Protein AF-A0A961H541-F1 (afdb_monomer_lite)

Secondary structure (DSSP, 8-state):
-HHHHHHHHHHHHHHHHGGGGTHHHHHHHHHHTT-HHHHHHHHHHHHHHHHHTHHHHHHHHHHHHHTT--TT-HHHHHHHH-

Sequence (82 aa):
MSTLFAILHVATAVFIVGPMAILPMTAMRSLRAGQGGQVRTLAKSTTVFTLLSLIPFLIGFGLMGMYKIPFDRTWIWLSIVL

Foldseek 3Di:
DLVVLVVVLVVQLCVLVVVLVPLVVVLVVCVVVVNVVSNVVSVVSNVVSVVSNVVSVVSVVVSCVVVVPDPPDPVNVVSVVD

Structure (mmCIF, N/CA/C/O backbone):
data_AF-A0A961H541-F1
#
_entry.id   AF-A0A961H541-F1
#
loop_
_atom_site.group_PDB
_atom_site.id
_atom_site.type_symbol
_atom_site.label_atom_id
_atom_site.label_alt_id
_atom_site.label_comp_id
_atom_site.label_asym_id
_atom_site.label_entity_id
_atom_site.label_seq_id
_atom_site.pdbx_PDB_ins_code
_atom_site.Cartn_x
_atom_site.Cartn_y
_atom_site.Cartn_z
_atom_site.occupancy
_atom_site.B_iso_or_equiv
_atom_site.auth_seq_id
_atom_site.auth_comp_id
_atom_site.auth_asym_id
_atom_site.auth_atom_id
_atom_site.pdbx_PDB_model_num
ATOM 1 N N . MET A 1 1 ? 19.033 13.499 -10.826 1.00 63.12 1 MET A N 1
ATOM 2 C CA . MET A 1 1 ? 17.606 13.265 -11.152 1.00 63.12 1 MET A CA 1
ATOM 3 C C . MET A 1 1 ? 17.150 11.859 -10.792 1.00 63.12 1 MET A C 1
ATOM 5 O O . MET A 1 1 ? 16.113 11.740 -10.160 1.00 63.12 1 MET A O 1
ATOM 9 N N . SER A 1 2 ? 17.914 10.809 -11.114 1.00 74.50 2 SER A N 1
ATOM 10 C CA . SER A 1 2 ? 17.528 9.423 -10.801 1.00 74.50 2 SER A CA 1
ATOM 11 C C . SER A 1 2 ? 17.323 9.135 -9.311 1.00 74.50 2 SER A C 1
ATOM 13 O O . SER A 1 2 ? 16.327 8.540 -8.915 1.00 74.50 2 SER A O 1
ATOM 15 N N . THR A 1 3 ? 18.231 9.626 -8.473 1.00 85.19 3 THR A N 1
ATOM 16 C CA . THR A 1 3 ? 18.170 9.462 -7.015 1.00 85.19 3 THR A CA 1
ATOM 17 C C . THR A 1 3 ? 16.973 10.164 -6.384 1.00 85.19 3 THR A C 1
ATOM 19 O O . THR A 1 3 ? 16.346 9.605 -5.493 1.00 85.19 3 THR A O 1
ATOM 22 N N . LEU A 1 4 ? 16.610 11.356 -6.865 1.00 91.75 4 LEU A N 1
ATOM 23 C CA . LEU A 1 4 ? 15.472 12.110 -6.338 1.00 91.75 4 LEU A CA 1
ATOM 24 C C . LEU A 1 4 ? 14.156 11.348 -6.530 1.00 91.75 4 LEU A C 1
ATOM 26 O O . LEU A 1 4 ? 13.411 11.171 -5.573 1.00 91.75 4 LEU A O 1
ATOM 30 N N . PHE A 1 5 ? 13.885 10.868 -7.746 1.00 91.25 5 PHE A N 1
ATOM 31 C CA . PHE A 1 5 ? 12.656 10.122 -8.019 1.00 91.25 5 PHE A CA 1
ATOM 32 C C . PHE A 1 5 ? 12.605 8.790 -7.272 1.00 91.25 5 PHE A C 1
ATOM 34 O O . PHE A 1 5 ? 11.540 8.413 -6.789 1.00 91.25 5 PHE A O 1
ATOM 41 N N . ALA A 1 6 ? 13.749 8.117 -7.109 1.00 89.31 6 ALA A N 1
ATOM 42 C CA . ALA A 1 6 ? 13.835 6.920 -6.281 1.00 89.31 6 ALA A CA 1
ATOM 43 C C . ALA A 1 6 ? 13.496 7.220 -4.809 1.00 89.31 6 ALA A C 1
ATOM 45 O O . ALA A 1 6 ? 12.683 6.515 -4.217 1.00 89.31 6 ALA A O 1
ATOM 46 N N . ILE A 1 7 ? 14.054 8.293 -4.235 1.00 93.56 7 ILE A N 1
ATOM 47 C CA . ILE A 1 7 ? 13.760 8.713 -2.856 1.00 93.56 7 ILE A CA 1
ATOM 48 C C . ILE A 1 7 ? 12.276 9.050 -2.698 1.00 93.56 7 ILE A C 1
ATOM 50 O O . ILE A 1 7 ? 11.648 8.584 -1.752 1.00 93.56 7 ILE A O 1
ATOM 54 N N . LEU A 1 8 ? 11.708 9.825 -3.626 1.00 94.62 8 LEU A N 1
ATOM 55 C CA . LEU A 1 8 ? 10.292 10.192 -3.586 1.00 94.62 8 LEU A CA 1
ATOM 56 C C . LEU A 1 8 ? 9.393 8.957 -3.675 1.00 94.62 8 LEU A C 1
ATOM 58 O O . LEU A 1 8 ? 8.477 8.822 -2.872 1.00 94.62 8 LEU A O 1
ATOM 62 N N . HIS A 1 9 ? 9.689 8.024 -4.581 1.00 93.00 9 HIS A N 1
ATOM 63 C CA . HIS A 1 9 ? 8.935 6.780 -4.702 1.00 93.00 9 HIS A CA 1
ATOM 64 C C . HIS A 1 9 ? 8.987 5.948 -3.413 1.00 93.00 9 HIS A C 1
ATOM 66 O O . HIS A 1 9 ? 7.939 5.537 -2.915 1.00 93.00 9 HIS A O 1
ATOM 72 N N . VAL A 1 10 ? 10.178 5.752 -2.836 1.00 93.94 10 VAL A N 1
ATOM 73 C CA . VAL A 1 10 ? 10.340 4.990 -1.587 1.00 93.94 10 VAL A CA 1
ATOM 74 C C . VAL A 1 10 ? 9.631 5.683 -0.425 1.00 93.94 10 VAL A C 1
ATOM 76 O O . VAL A 1 10 ? 8.903 5.028 0.316 1.00 93.94 10 VAL A O 1
ATOM 79 N N . ALA A 1 11 ? 9.779 7.002 -0.277 1.0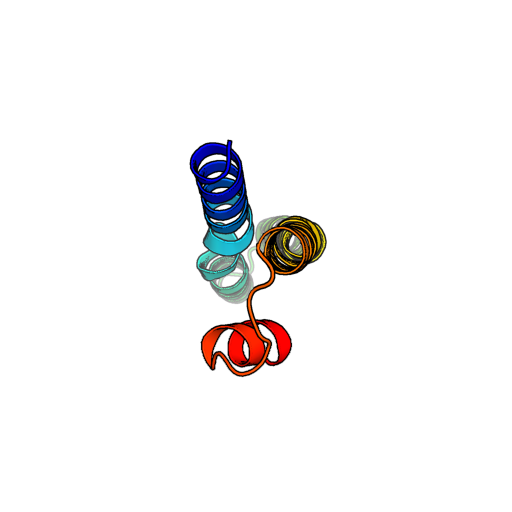0 95.88 11 ALA A N 1
ATOM 80 C CA . ALA A 1 11 ? 9.100 7.755 0.774 1.00 95.88 11 ALA A CA 1
ATOM 81 C C . ALA A 1 11 ? 7.574 7.631 0.642 1.00 95.88 11 ALA A C 1
ATOM 83 O O . ALA A 1 11 ? 6.896 7.279 1.608 1.00 95.88 11 ALA A O 1
ATOM 84 N N . THR A 1 12 ? 7.031 7.841 -0.560 1.00 94.62 12 THR A N 1
ATOM 85 C CA . THR A 1 12 ? 5.599 7.669 -0.833 1.00 94.62 12 THR A CA 1
ATOM 86 C C . THR A 1 12 ? 5.135 6.241 -0.533 1.00 94.62 12 THR A C 1
ATOM 88 O O . THR A 1 12 ? 4.095 6.067 0.101 1.00 94.62 12 THR A O 1
ATOM 91 N N . ALA A 1 13 ? 5.909 5.221 -0.916 1.00 94.12 13 ALA A N 1
ATOM 92 C CA . ALA A 1 13 ? 5.585 3.827 -0.626 1.00 94.12 13 ALA A CA 1
ATOM 93 C C . ALA A 1 13 ? 5.550 3.548 0.886 1.00 94.12 13 ALA A C 1
ATOM 95 O O . ALA A 1 13 ? 4.577 2.978 1.376 1.00 94.12 13 ALA A O 1
ATOM 96 N N . VAL A 1 14 ? 6.549 4.007 1.647 1.00 95.12 14 VAL A N 1
ATOM 97 C CA . VAL A 1 14 ? 6.622 3.799 3.104 1.00 95.12 14 VAL A CA 1
ATOM 98 C C . VAL A 1 14 ? 5.453 4.469 3.827 1.00 95.12 14 VAL A C 1
ATOM 100 O O . VAL A 1 14 ? 4.822 3.840 4.675 1.00 95.12 14 VAL A O 1
ATOM 103 N N . PHE A 1 15 ? 5.122 5.718 3.489 1.00 95.19 15 PHE A N 1
ATOM 104 C CA . PHE A 1 15 ? 4.062 6.450 4.191 1.00 95.19 15 PHE A CA 1
ATOM 105 C C . PHE A 1 15 ? 2.643 6.005 3.820 1.00 95.19 15 PHE A C 1
ATOM 107 O O . PHE A 1 15 ? 1.729 6.200 4.619 1.00 95.19 15 PHE A O 1
ATOM 114 N N . ILE A 1 16 ? 2.443 5.402 2.645 1.00 94.94 16 ILE A N 1
ATOM 115 C CA . ILE A 1 16 ? 1.126 4.905 2.221 1.00 94.94 16 ILE A CA 1
ATOM 116 C C . ILE A 1 16 ? 0.937 3.438 2.612 1.00 94.94 16 ILE A C 1
ATOM 118 O O . ILE A 1 16 ? -0.072 3.084 3.220 1.00 94.94 16 ILE A O 1
ATOM 122 N N . VAL A 1 17 ? 1.908 2.580 2.299 1.00 93.62 17 VAL A N 1
ATOM 123 C CA . VAL A 1 17 ? 1.805 1.134 2.545 1.00 93.62 17 VAL A CA 1
ATOM 124 C C . VAL A 1 17 ? 2.116 0.800 4.006 1.00 93.62 17 VAL A C 1
ATOM 126 O O . VAL A 1 17 ? 1.493 -0.090 4.578 1.00 93.62 17 VAL A O 1
ATOM 129 N N . GLY A 1 18 ? 3.013 1.545 4.660 1.00 92.56 18 GLY A N 1
ATOM 130 C CA . GLY A 1 18 ? 3.403 1.308 6.056 1.00 92.56 18 GLY A CA 1
ATOM 131 C C . GLY A 1 18 ? 2.224 1.263 7.040 1.00 92.56 18 GLY A C 1
ATOM 132 O O . GLY A 1 18 ? 2.088 0.277 7.768 1.00 92.56 18 GLY A O 1
ATOM 133 N N . PRO A 1 19 ? 1.313 2.257 7.050 1.00 93.62 19 PRO A N 1
ATOM 134 C CA . PRO A 1 19 ? 0.127 2.226 7.907 1.00 93.62 19 PRO A CA 1
ATOM 135 C C . PRO A 1 19 ? -0.768 0.998 7.691 1.00 93.62 19 PRO A C 1
ATOM 137 O O . PRO A 1 19 ? -1.420 0.541 8.634 1.00 93.62 19 PRO A O 1
ATOM 140 N N . MET A 1 20 ? -0.788 0.416 6.487 1.00 92.31 20 MET A N 1
ATOM 141 C CA . MET A 1 20 ? -1.615 -0.757 6.182 1.00 92.31 20 MET A CA 1
ATOM 142 C C . MET A 1 20 ? -1.168 -2.023 6.919 1.00 92.31 20 MET A C 1
ATOM 144 O O . MET A 1 20 ? -1.983 -2.922 7.097 1.00 92.31 20 MET A O 1
ATOM 148 N N . ALA A 1 21 ? 0.067 -2.087 7.423 1.00 91.25 21 ALA A N 1
ATOM 149 C CA . ALA A 1 21 ? 0.497 -3.197 8.274 1.00 91.25 21 ALA A CA 1
ATOM 150 C C . ALA A 1 21 ? -0.212 -3.198 9.645 1.00 91.25 21 ALA A C 1
ATOM 152 O O . ALA A 1 21 ? -0.351 -4.244 10.279 1.00 91.25 21 ALA A O 1
ATOM 153 N N . ILE A 1 22 ? -0.673 -2.030 10.112 1.00 94.88 22 ILE A N 1
ATOM 154 C CA . ILE A 1 22 ? -1.171 -1.839 11.484 1.00 94.88 22 ILE A CA 1
ATOM 155 C C . ILE A 1 22 ? -2.674 -1.542 11.511 1.00 94.88 22 ILE A C 1
ATOM 157 O O . ILE A 1 22 ? -3.390 -2.075 12.364 1.00 94.88 22 ILE A O 1
ATOM 161 N N . LEU A 1 23 ? -3.177 -0.707 10.596 1.00 95.38 23 LEU A N 1
ATOM 162 C CA . LEU A 1 23 ? -4.576 -0.258 10.595 1.00 95.38 23 LEU A CA 1
ATOM 163 C C . LEU A 1 23 ? -5.601 -1.412 10.570 1.00 95.38 23 LEU A C 1
ATOM 165 O O . LEU A 1 23 ? -6.486 -1.408 11.431 1.00 95.38 23 LEU A O 1
ATOM 169 N N . PRO A 1 24 ? -5.491 -2.430 9.688 1.00 95.25 24 PRO A N 1
ATOM 170 C CA . PRO A 1 24 ? -6.454 -3.532 9.654 1.00 95.25 24 PRO A CA 1
ATOM 171 C C . PRO A 1 24 ? -6.402 -4.366 10.938 1.00 95.25 24 PRO A C 1
ATOM 173 O O . PRO A 1 24 ? -7.436 -4.704 11.511 1.00 95.25 24 PRO A O 1
ATOM 176 N N . MET A 1 25 ? -5.196 -4.639 11.447 1.00 97.44 25 MET A N 1
ATOM 177 C CA . MET A 1 25 ? -5.001 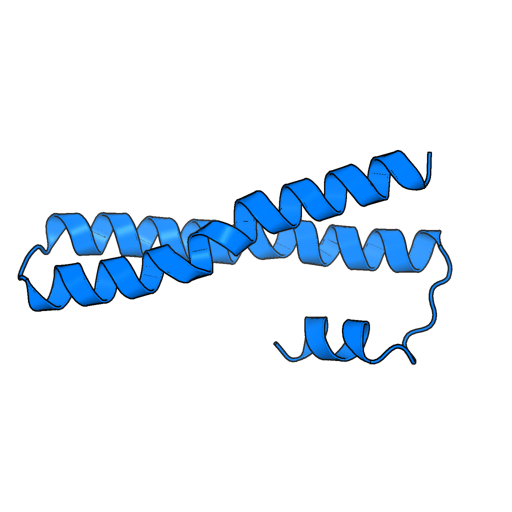-5.393 12.690 1.00 97.44 25 MET A CA 1
ATOM 178 C C . MET A 1 25 ? -5.602 -4.655 13.893 1.00 97.44 25 MET A C 1
ATOM 180 O O . MET A 1 25 ? -6.234 -5.265 14.759 1.00 97.44 25 MET A O 1
ATOM 184 N N . THR A 1 26 ? -5.480 -3.326 13.910 1.00 96.50 26 THR A N 1
ATOM 185 C CA . THR A 1 26 ? -6.094 -2.467 14.929 1.00 96.50 26 THR A CA 1
ATOM 186 C C . THR A 1 26 ? -7.617 -2.485 14.811 1.00 96.50 26 THR A C 1
ATOM 188 O O . THR A 1 26 ? -8.295 -2.625 15.826 1.00 96.50 26 THR A O 1
ATOM 191 N N . ALA A 1 27 ? -8.167 -2.443 13.592 1.00 96.19 27 ALA A N 1
ATOM 192 C CA . ALA A 1 27 ? -9.610 -2.537 13.368 1.00 96.19 27 ALA A CA 1
ATOM 193 C C . ALA A 1 27 ? -10.181 -3.861 13.900 1.00 96.19 27 ALA A C 1
ATOM 195 O O . ALA A 1 27 ? -11.201 -3.862 14.589 1.00 96.19 27 ALA A O 1
ATOM 196 N N . MET A 1 28 ? -9.488 -4.979 13.658 1.00 96.56 28 MET A N 1
ATOM 197 C CA . MET A 1 28 ? -9.885 -6.299 14.164 1.00 96.56 28 MET A CA 1
ATOM 198 C C . MET A 1 28 ? -9.843 -6.373 15.693 1.00 96.56 28 MET A C 1
ATOM 200 O O . MET A 1 28 ? -10.716 -6.986 16.311 1.00 96.56 28 MET A O 1
ATOM 204 N N . ARG A 1 29 ? -8.860 -5.724 16.329 1.00 95.88 29 ARG A N 1
ATOM 205 C CA . ARG A 1 29 ? -8.819 -5.585 17.791 1.00 95.88 29 ARG A CA 1
ATOM 206 C C . ARG A 1 29 ? -10.013 -4.774 18.302 1.00 95.88 29 ARG A C 1
ATOM 208 O O . ARG A 1 29 ? -10.670 -5.213 19.243 1.00 95.88 29 ARG A O 1
ATOM 215 N N . SER A 1 30 ? -10.310 -3.630 17.687 1.00 96.38 30 SER A N 1
ATOM 216 C CA . SER A 1 30 ? -11.441 -2.772 18.070 1.00 96.38 30 SER A CA 1
ATOM 217 C C . SER A 1 30 ? -12.789 -3.468 17.889 1.00 96.38 30 SER A C 1
ATOM 219 O O . SER A 1 30 ? -13.688 -3.281 18.708 1.00 96.38 30 SER A O 1
ATOM 221 N N . LEU A 1 31 ? -12.912 -4.317 16.864 1.00 96.81 31 LEU A N 1
ATOM 222 C CA . LEU A 1 31 ? -14.099 -5.136 16.623 1.00 96.81 31 LEU A CA 1
ATOM 223 C C . LEU A 1 31 ? -14.343 -6.110 17.778 1.00 96.81 31 LEU A C 1
ATOM 225 O O . LEU A 1 31 ? -15.451 -6.168 18.303 1.00 96.81 31 LEU A O 1
ATOM 229 N N . ARG A 1 32 ? -13.296 -6.814 18.229 1.00 96.62 32 ARG A N 1
ATOM 230 C CA . ARG A 1 32 ? -13.376 -7.728 19.386 1.00 96.62 32 ARG A CA 1
ATOM 231 C C . ARG A 1 32 ? -13.690 -7.000 20.694 1.00 96.62 32 ARG A C 1
ATOM 233 O O . ARG A 1 32 ? -14.290 -7.588 21.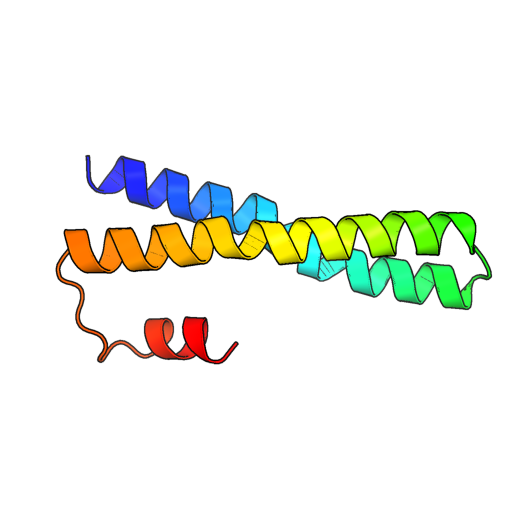582 1.00 96.62 32 ARG A O 1
ATOM 240 N N . ALA A 1 33 ? -13.309 -5.729 20.806 1.00 96.50 33 ALA A N 1
ATOM 241 C CA . ALA A 1 33 ? -13.618 -4.883 21.956 1.00 96.50 33 ALA A CA 1
ATOM 242 C C . ALA A 1 33 ? -15.022 -4.242 21.898 1.00 96.50 33 ALA A C 1
ATOM 244 O O . ALA A 1 33 ? -15.355 -3.445 22.771 1.00 96.50 33 ALA A O 1
ATOM 245 N N . GLY A 1 34 ? -15.830 -4.526 20.867 1.00 95.56 34 GLY A N 1
ATOM 246 C CA . GLY A 1 34 ? -17.175 -3.957 20.711 1.00 95.56 34 GLY A CA 1
ATOM 247 C C . GLY A 1 34 ? -17.201 -2.465 20.350 1.00 95.56 34 GLY A C 1
ATOM 248 O O . GLY A 1 34 ? -18.257 -1.836 20.397 1.00 95.56 34 GLY A O 1
ATOM 249 N N . GLN A 1 35 ? -16.065 -1.871 19.965 1.00 96.31 35 GLN A N 1
ATOM 250 C CA . GLN A 1 35 ? -15.965 -0.438 19.668 1.00 96.31 35 GLN A CA 1
ATOM 251 C C . GLN A 1 35 ? -16.338 -0.120 18.211 1.00 96.31 35 GLN A C 1
ATOM 253 O O . GLN A 1 35 ? -15.488 0.252 17.397 1.00 96.31 35 GLN A O 1
ATOM 258 N N . GLY A 1 36 ? -17.625 -0.234 17.870 1.00 93.81 36 GLY A N 1
ATOM 259 C CA . GLY A 1 36 ? -18.115 -0.093 16.488 1.00 93.81 36 GLY A CA 1
ATOM 260 C C . GLY A 1 36 ? -17.744 1.229 15.796 1.00 93.81 36 GLY A C 1
ATOM 261 O O . GLY A 1 36 ? -17.381 1.233 14.618 1.00 93.81 36 GLY A O 1
ATOM 262 N N . GLY A 1 37 ? -17.754 2.351 16.525 1.00 95.62 37 GLY A N 1
ATOM 263 C CA . GLY A 1 37 ? -17.341 3.652 15.981 1.00 95.62 37 GLY A CA 1
ATOM 264 C C . GLY A 1 37 ? -15.874 3.670 15.535 1.00 95.62 37 GLY A C 1
ATOM 265 O O . GLY A 1 37 ? -15.561 4.145 14.443 1.00 95.62 37 GLY A O 1
ATOM 266 N N . GLN A 1 38 ? -14.981 3.082 16.336 1.00 95.44 38 GLN A N 1
ATOM 267 C CA . GLN A 1 38 ? -13.557 2.989 16.015 1.00 95.44 38 GLN A CA 1
ATOM 268 C C . GLN A 1 38 ? -13.306 2.039 14.837 1.00 95.44 38 GLN A C 1
ATOM 270 O O . GLN A 1 38 ? -12.507 2.359 13.956 1.00 95.44 38 GLN A O 1
ATOM 275 N N . VAL A 1 39 ? -14.035 0.918 14.773 1.00 96.81 39 VAL A N 1
ATOM 276 C CA . VAL A 1 39 ? -13.979 -0.021 13.640 1.00 96.81 39 VAL A CA 1
ATOM 277 C C . VAL A 1 39 ? -14.334 0.680 12.334 1.00 96.81 39 VAL A C 1
ATOM 279 O O . VAL A 1 39 ? -13.604 0.539 11.358 1.00 96.81 39 VAL A O 1
ATOM 282 N N . ARG A 1 40 ? -15.413 1.474 12.309 1.00 96.94 40 ARG A N 1
ATOM 283 C CA . ARG A 1 40 ? -15.842 2.188 11.097 1.00 96.94 40 ARG A CA 1
ATOM 284 C C . ARG A 1 40 ? -14.768 3.149 10.588 1.00 96.94 40 ARG A C 1
ATOM 286 O O . ARG A 1 40 ? -14.498 3.182 9.388 1.00 96.94 40 ARG A O 1
ATOM 293 N N . THR A 1 41 ? -14.158 3.919 11.486 1.00 97.06 41 THR A N 1
ATOM 294 C CA . THR A 1 41 ? -13.096 4.864 11.120 1.00 97.06 41 THR A CA 1
ATOM 295 C C . THR A 1 41 ? -11.859 4.133 10.615 1.00 97.06 41 THR A C 1
ATOM 297 O O . THR A 1 41 ? -11.350 4.476 9.550 1.00 97.06 41 THR A O 1
ATOM 300 N N . LEU A 1 42 ? -11.405 3.097 11.326 1.00 96.62 42 LEU A N 1
ATOM 301 C CA . LEU A 1 42 ? -10.232 2.320 10.922 1.00 96.62 42 LEU A CA 1
ATOM 302 C C . LEU A 1 42 ? -10.462 1.593 9.595 1.00 96.62 42 LEU A C 1
ATOM 304 O O . LEU A 1 42 ? -9.590 1.644 8.736 1.00 96.62 42 LEU A O 1
ATOM 308 N N . ALA A 1 43 ? -11.644 1.009 9.382 1.00 95.88 43 ALA A N 1
ATOM 309 C CA . ALA A 1 43 ? -12.006 0.373 8.118 1.00 95.88 43 ALA A CA 1
ATOM 310 C C . ALA A 1 43 ? -11.975 1.372 6.953 1.00 95.88 43 ALA A C 1
ATOM 312 O O . ALA A 1 43 ? -11.356 1.093 5.928 1.00 95.88 43 ALA A O 1
ATOM 313 N N . LYS A 1 44 ? -12.563 2.566 7.124 1.00 97.00 44 LYS A N 1
ATOM 314 C CA . LYS A 1 44 ? -12.513 3.625 6.104 1.00 97.00 44 LYS A CA 1
ATOM 315 C C . LYS A 1 44 ? -11.072 4.043 5.805 1.00 97.00 44 LYS A C 1
ATOM 317 O O . LYS A 1 44 ? -10.716 4.171 4.637 1.00 97.00 44 LYS A O 1
ATOM 322 N N . SER A 1 45 ? -10.247 4.228 6.835 1.00 96.81 45 SER A N 1
ATOM 323 C CA . SER A 1 45 ? -8.830 4.555 6.660 1.00 96.81 45 SER A CA 1
ATOM 324 C C . SER A 1 45 ? -8.096 3.453 5.900 1.00 96.81 45 SER A C 1
ATOM 326 O O . SER A 1 45 ? -7.419 3.751 4.922 1.00 96.81 45 SER A O 1
ATOM 328 N N . THR A 1 46 ? -8.279 2.184 6.272 1.00 96.25 46 THR A N 1
ATOM 329 C CA . THR A 1 46 ? -7.692 1.049 5.550 1.00 96.25 46 THR A CA 1
ATOM 330 C C . THR A 1 46 ? -8.104 1.046 4.079 1.00 96.25 46 THR A C 1
ATOM 332 O O . THR A 1 46 ? -7.233 0.911 3.224 1.00 96.25 46 THR A O 1
ATOM 335 N N . THR A 1 47 ? -9.385 1.261 3.756 1.00 96.50 47 THR A N 1
ATOM 336 C CA . THR A 1 47 ? -9.839 1.363 2.358 1.00 96.50 47 THR A CA 1
ATOM 337 C C . THR A 1 47 ? -9.146 2.505 1.619 1.00 96.50 47 THR A C 1
ATOM 339 O O . THR A 1 47 ? -8.654 2.301 0.513 1.00 96.50 47 THR A O 1
ATOM 342 N N . VAL A 1 48 ? -9.059 3.693 2.226 1.00 96.88 48 VAL A N 1
ATOM 343 C CA . VAL A 1 48 ? -8.402 4.853 1.605 1.00 96.88 48 VAL A CA 1
ATOM 344 C C . VAL A 1 48 ? -6.922 4.575 1.347 1.00 96.88 48 VAL A C 1
ATOM 346 O O . VAL A 1 48 ? -6.465 4.777 0.228 1.00 96.88 48 VAL A O 1
ATOM 349 N N . PHE A 1 49 ? -6.179 4.063 2.331 1.00 96.31 49 PHE A N 1
ATOM 350 C CA . PHE A 1 49 ? -4.760 3.737 2.152 1.00 96.31 49 PHE A CA 1
ATOM 351 C C . PHE A 1 49 ? -4.539 2.612 1.131 1.00 96.31 49 PHE A C 1
ATOM 353 O O . PHE A 1 49 ? -3.589 2.683 0.358 1.00 96.31 49 PHE A O 1
ATOM 360 N N . THR A 1 50 ? -5.451 1.638 1.056 1.00 94.88 50 THR A N 1
ATOM 361 C CA . THR A 1 50 ? -5.417 0.582 0.026 1.00 94.88 50 THR A CA 1
ATOM 362 C C . THR A 1 50 ? -5.622 1.155 -1.375 1.00 94.88 50 THR A C 1
ATOM 364 O O . THR A 1 50 ? -4.959 0.740 -2.312 1.00 94.88 50 THR A O 1
ATOM 367 N N . LEU A 1 51 ? -6.513 2.133 -1.545 1.00 95.94 51 LEU A N 1
ATOM 368 C CA . LEU A 1 51 ? -6.677 2.804 -2.839 1.00 95.94 51 LEU A CA 1
ATOM 369 C C . LEU A 1 51 ? -5.466 3.682 -3.173 1.00 95.94 51 LEU A C 1
ATOM 371 O O . LEU A 1 51 ? -5.009 3.708 -4.314 1.00 95.94 51 LEU A O 1
ATOM 375 N N . LEU A 1 52 ? -4.921 4.382 -2.175 1.00 96.19 52 LEU A N 1
ATOM 376 C CA . LEU A 1 52 ? -3.734 5.216 -2.344 1.00 96.19 52 LEU A CA 1
ATOM 377 C C . LEU A 1 52 ? -2.477 4.398 -2.665 1.00 96.19 52 LEU A C 1
ATOM 379 O O . LEU A 1 52 ? -1.581 4.943 -3.305 1.00 96.19 52 LEU A O 1
ATOM 383 N N . SER A 1 53 ? -2.389 3.119 -2.277 1.00 94.12 53 SER A N 1
ATOM 384 C CA . SER A 1 53 ? -1.220 2.267 -2.565 1.00 94.12 53 SER A CA 1
ATOM 385 C C . SER A 1 53 ? -1.012 2.011 -4.064 1.00 94.12 53 SER A C 1
ATOM 387 O O . SER A 1 53 ? 0.105 1.715 -4.490 1.00 94.12 53 SER A O 1
ATOM 389 N N . LEU A 1 54 ? -2.036 2.243 -4.889 1.00 94.31 54 LEU A N 1
ATOM 390 C CA . LEU A 1 54 ? -1.907 2.225 -6.346 1.00 94.31 54 LEU A CA 1
ATOM 391 C C . LEU A 1 54 ? -0.977 3.333 -6.866 1.00 94.31 54 LEU A C 1
ATOM 393 O O . LEU A 1 54 ? -0.338 3.162 -7.901 1.00 94.31 54 LEU A O 1
ATOM 397 N N . ILE A 1 55 ? -0.855 4.456 -6.151 1.00 95.31 55 ILE A N 1
ATOM 398 C CA . ILE A 1 55 ? 0.015 5.572 -6.546 1.00 95.31 55 ILE A CA 1
ATOM 399 C C . ILE A 1 55 ? 1.492 5.145 -6.569 1.00 95.31 55 ILE A C 1
ATOM 401 O O . ILE A 1 55 ? 2.106 5.235 -7.635 1.00 95.31 55 ILE A O 1
ATOM 405 N N . PRO A 1 56 ? 2.098 4.668 -5.458 1.00 94.69 56 PRO A N 1
ATOM 406 C CA . PRO A 1 56 ? 3.479 4.212 -5.492 1.00 94.69 56 PRO A CA 1
ATOM 407 C C . PRO A 1 56 ? 3.655 3.033 -6.449 1.00 94.69 56 PRO A C 1
ATOM 409 O O . PRO A 1 56 ? 4.666 3.017 -7.141 1.00 94.69 56 PRO A O 1
ATOM 412 N N . PHE A 1 57 ? 2.681 2.122 -6.580 1.00 93.88 57 PHE A N 1
ATOM 413 C CA . PHE A 1 57 ? 2.736 1.045 -7.575 1.00 93.88 57 PHE A CA 1
ATOM 414 C C . PHE A 1 57 ? 2.956 1.600 -8.994 1.00 93.88 57 PHE A C 1
ATOM 416 O O . PHE A 1 57 ? 3.969 1.301 -9.626 1.00 93.88 57 PHE A O 1
ATOM 423 N N . LEU A 1 58 ? 2.081 2.494 -9.466 1.00 94.38 58 LEU A N 1
ATOM 424 C CA . LEU A 1 58 ? 2.190 3.092 -10.802 1.00 94.38 58 LEU A CA 1
ATOM 425 C C . LEU A 1 58 ? 3.486 3.893 -10.985 1.00 94.38 58 LEU A C 1
ATOM 427 O O . LEU A 1 58 ? 4.133 3.789 -12.028 1.00 94.38 58 LEU A O 1
ATOM 431 N N . ILE A 1 59 ? 3.897 4.659 -9.970 1.00 93.88 59 ILE A N 1
ATOM 432 C CA . ILE A 1 59 ? 5.160 5.409 -10.003 1.00 93.88 59 ILE A CA 1
ATOM 433 C C . ILE A 1 59 ? 6.352 4.451 -10.127 1.00 93.88 59 ILE A C 1
ATOM 435 O O . ILE A 1 59 ? 7.256 4.710 -10.919 1.00 93.88 59 ILE A O 1
ATOM 439 N N . GLY A 1 60 ? 6.353 3.337 -9.392 1.00 92.06 60 GLY A N 1
ATOM 440 C CA . GLY A 1 60 ? 7.418 2.334 -9.436 1.00 92.06 60 GLY A CA 1
ATOM 441 C C . GLY A 1 60 ? 7.583 1.726 -10.828 1.00 92.06 60 GLY A C 1
ATOM 442 O O . GLY A 1 60 ? 8.695 1.690 -11.359 1.00 92.06 60 GLY A O 1
ATOM 443 N N . PHE A 1 61 ? 6.477 1.335 -11.468 1.00 92.50 61 PHE A N 1
ATOM 444 C CA . PHE A 1 61 ? 6.497 0.829 -12.847 1.00 92.50 61 PHE A CA 1
ATOM 445 C C . PHE A 1 61 ? 6.877 1.905 -13.872 1.00 92.50 61 PHE A C 1
ATOM 447 O O . PHE A 1 61 ? 7.623 1.625 -14.811 1.00 92.50 61 PHE A O 1
ATOM 454 N N . GLY A 1 62 ? 6.442 3.151 -13.675 1.00 92.38 62 GLY A N 1
ATOM 455 C CA . GLY A 1 62 ? 6.875 4.275 -14.508 1.00 92.38 62 GLY A CA 1
ATOM 456 C C . GLY A 1 62 ? 8.392 4.483 -14.453 1.00 92.38 62 GLY A C 1
ATOM 457 O O . GLY A 1 62 ? 9.052 4.570 -15.491 1.00 92.38 62 GLY A O 1
ATOM 458 N N . LEU A 1 63 ? 8.967 4.480 -13.246 1.00 91.56 63 LEU A N 1
ATOM 459 C CA . LEU A 1 63 ? 10.413 4.601 -13.045 1.00 91.56 63 LEU A CA 1
ATOM 460 C C . LEU A 1 63 ? 11.179 3.407 -13.620 1.00 91.56 63 LEU A C 1
ATOM 462 O O . LEU A 1 63 ? 12.239 3.594 -14.216 1.00 91.56 63 LEU A O 1
ATOM 466 N N . MET A 1 64 ? 10.635 2.194 -13.511 1.00 91.75 64 MET A N 1
ATOM 467 C CA . MET A 1 64 ? 11.209 0.999 -14.134 1.00 91.75 64 MET A CA 1
ATOM 468 C C . MET A 1 64 ? 11.375 1.172 -15.649 1.00 91.75 64 MET A C 1
ATOM 470 O O . MET A 1 64 ? 12.458 0.906 -16.178 1.00 91.75 64 MET A O 1
ATOM 474 N N . GLY A 1 65 ? 10.342 1.682 -16.329 1.00 89.38 65 GLY A N 1
ATOM 475 C CA . GLY A 1 65 ? 10.396 1.993 -17.758 1.00 89.38 65 GLY A CA 1
ATOM 476 C C . 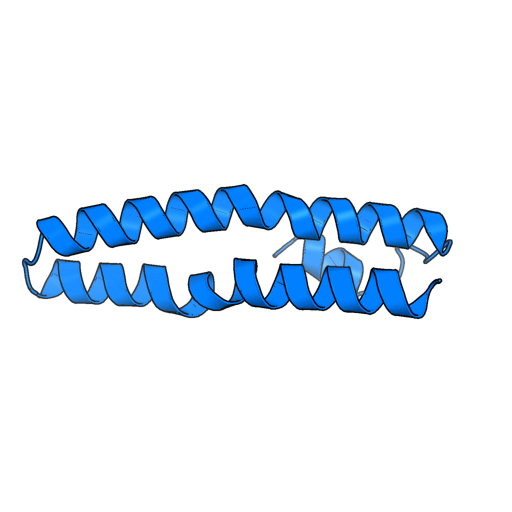GLY A 1 65 ? 11.425 3.079 -18.085 1.00 89.38 65 GLY A C 1
ATOM 477 O O . GLY A 1 65 ? 12.227 2.913 -19.005 1.00 89.38 65 GLY A O 1
ATOM 478 N N . MET A 1 66 ? 11.471 4.153 -17.288 1.00 90.69 66 MET A N 1
ATOM 479 C CA . MET A 1 66 ? 12.447 5.241 -17.461 1.00 90.69 66 MET A CA 1
ATOM 480 C C . MET A 1 66 ? 13.900 4.768 -17.315 1.00 90.69 66 MET A C 1
ATOM 482 O O . MET A 1 66 ? 14.773 5.233 -18.048 1.00 90.69 66 MET A O 1
ATOM 486 N N . TYR A 1 67 ? 14.164 3.839 -16.393 1.00 90.06 67 TYR A N 1
ATOM 487 C CA . TYR A 1 67 ? 15.501 3.286 -16.147 1.00 90.06 67 TYR A CA 1
ATOM 488 C C . TYR A 1 67 ? 15.798 2.001 -16.931 1.00 90.06 67 TYR A C 1
ATOM 490 O O . TYR A 1 67 ? 16.864 1.419 -16.738 1.00 90.06 67 TYR A O 1
ATOM 498 N N . LYS A 1 68 ? 14.893 1.568 -17.822 1.00 91.25 68 LYS A N 1
ATOM 499 C CA . LYS A 1 68 ? 15.019 0.339 -18.628 1.00 91.25 68 LYS A CA 1
ATOM 500 C C . LYS A 1 68 ? 15.348 -0.898 -17.781 1.00 91.25 68 LYS A C 1
ATOM 502 O O . LYS A 1 68 ? 16.152 -1.741 -18.180 1.00 91.25 68 LYS A O 1
ATOM 507 N N . ILE A 1 69 ? 14.748 -0.988 -16.596 1.00 90.25 69 ILE A N 1
ATOM 508 C CA . ILE A 1 69 ? 14.947 -2.129 -15.703 1.00 90.25 69 ILE A CA 1
ATOM 509 C C . ILE A 1 69 ? 14.196 -3.336 -16.294 1.00 90.25 69 ILE A C 1
ATOM 511 O O . ILE A 1 69 ? 13.007 -3.218 -16.594 1.00 90.25 69 ILE A O 1
ATOM 515 N N . PRO A 1 70 ? 14.861 -4.489 -16.480 1.00 90.88 70 PRO A N 1
ATOM 516 C CA . PRO A 1 70 ? 14.224 -5.687 -17.020 1.00 90.88 70 PRO A CA 1
ATOM 517 C C . PRO A 1 70 ? 13.233 -6.320 -16.028 1.00 90.88 70 PRO A C 1
ATOM 519 O O . PRO A 1 70 ? 13.436 -6.280 -14.818 1.00 90.88 70 PRO A O 1
ATOM 522 N N . PHE A 1 71 ? 12.180 -6.957 -16.554 1.00 89.38 71 PHE A N 1
ATOM 523 C CA . PHE A 1 71 ? 11.142 -7.666 -15.781 1.00 89.38 71 PHE A CA 1
ATOM 524 C C . PHE A 1 71 ? 11.597 -9.015 -15.198 1.00 89.38 71 PHE A C 1
ATOM 526 O O . PHE A 1 71 ? 10.838 -9.672 -14.494 1.00 89.38 71 PHE A O 1
ATOM 533 N N . ASP A 1 72 ? 12.822 -9.459 -15.480 1.00 93.38 72 ASP A N 1
ATOM 534 C CA . ASP A 1 72 ? 13.381 -10.714 -14.957 1.00 93.38 72 ASP A CA 1
ATOM 535 C C . ASP A 1 72 ? 13.663 -10.653 -13.445 1.00 93.38 72 ASP A C 1
ATOM 537 O O . ASP A 1 72 ? 13.900 -11.677 -12.804 1.00 93.38 72 ASP A O 1
ATOM 541 N N . ARG A 1 73 ? 13.648 -9.453 -12.853 1.00 91.50 73 ARG A N 1
ATOM 542 C CA . ARG A 1 73 ? 13.959 -9.265 -11.439 1.00 91.50 73 ARG A CA 1
ATOM 543 C C . ARG A 1 73 ? 12.841 -9.810 -10.559 1.00 91.50 73 ARG A C 1
ATOM 545 O O . ARG A 1 73 ? 11.701 -9.359 -10.621 1.00 91.50 73 ARG A O 1
ATOM 552 N N . THR A 1 74 ? 13.199 -10.715 -9.651 1.00 92.06 74 THR A N 1
ATOM 553 C CA . THR A 1 74 ? 12.260 -11.374 -8.731 1.00 92.06 74 THR A CA 1
ATOM 554 C C . THR A 1 74 ? 11.423 -10.387 -7.919 1.00 92.06 74 THR A C 1
ATOM 556 O O . THR A 1 74 ? 10.235 -10.613 -7.722 1.00 92.06 74 THR A O 1
ATOM 559 N N . TRP A 1 75 ? 12.004 -9.266 -7.478 1.00 85.19 75 TRP A N 1
ATOM 560 C CA . TRP A 1 75 ? 11.275 -8.265 -6.694 1.00 85.19 75 TRP A CA 1
ATOM 561 C C . TRP A 1 75 ? 10.152 -7.581 -7.487 1.00 85.19 75 TRP A C 1
ATOM 563 O O . TRP A 1 75 ? 9.152 -7.210 -6.887 1.00 85.19 75 TRP A O 1
ATOM 573 N N . ILE A 1 76 ? 10.271 -7.473 -8.818 1.00 89.44 76 ILE A N 1
ATOM 574 C CA . ILE A 1 76 ? 9.214 -6.920 -9.680 1.00 89.44 76 ILE A CA 1
ATOM 575 C C . ILE A 1 76 ? 8.016 -7.861 -9.696 1.00 89.44 76 ILE A C 1
ATOM 577 O O . ILE A 1 76 ? 6.885 -7.427 -9.507 1.00 89.44 76 ILE A O 1
ATOM 581 N N . TRP A 1 77 ? 8.271 -9.157 -9.872 1.00 91.12 77 TRP A N 1
ATOM 582 C CA . TRP A 1 77 ? 7.226 -10.176 -9.820 1.00 91.12 77 TRP A CA 1
ATOM 583 C C . TRP A 1 77 ? 6.539 -10.222 -8.462 1.00 91.12 77 TRP A C 1
ATOM 585 O O . TRP A 1 77 ? 5.313 -10.286 -8.404 1.00 91.12 77 TRP A O 1
ATOM 595 N N . LEU A 1 78 ? 7.312 -10.125 -7.377 1.00 90.06 78 LEU A N 1
ATOM 596 C CA . LEU A 1 78 ? 6.751 -10.057 -6.031 1.00 90.06 78 LEU A CA 1
ATOM 597 C C . LEU A 1 78 ? 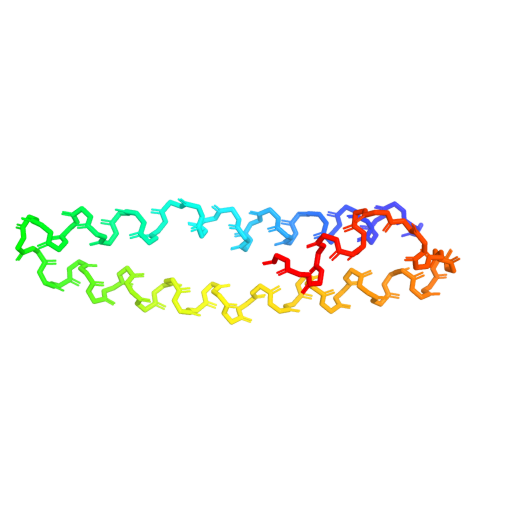5.818 -8.853 -5.875 1.00 90.06 78 LEU A C 1
ATOM 599 O O . LEU A 1 78 ? 4.746 -9.024 -5.320 1.00 90.06 78 LEU A O 1
ATOM 603 N N . SER A 1 79 ? 6.158 -7.681 -6.418 1.00 84.44 79 SER A N 1
ATOM 604 C CA . SER A 1 79 ? 5.286 -6.496 -6.367 1.00 84.44 79 SER A CA 1
ATOM 605 C C . SER A 1 79 ? 4.002 -6.592 -7.202 1.00 84.44 79 SER A C 1
ATOM 607 O O . SER A 1 79 ? 3.135 -5.741 -7.045 1.00 84.44 79 SER A O 1
ATOM 609 N N . ILE A 1 80 ? 3.894 -7.547 -8.132 1.00 87.25 80 ILE A N 1
ATOM 610 C CA . ILE A 1 80 ? 2.681 -7.768 -8.943 1.00 87.25 80 ILE A CA 1
ATOM 611 C C . ILE A 1 80 ? 1.761 -8.786 -8.267 1.00 87.25 80 ILE A C 1
ATOM 613 O O . ILE A 1 80 ? 0.540 -8.673 -8.350 1.00 87.25 80 ILE A O 1
ATOM 617 N N . VAL A 1 81 ? 2.355 -9.817 -7.663 1.00 88.94 81 VAL A N 1
ATOM 618 C CA . VAL A 1 81 ? 1.624 -10.946 -7.076 1.00 88.94 81 VAL A CA 1
ATOM 619 C C . VAL A 1 81 ? 1.166 -10.653 -5.644 1.00 88.94 81 VAL A C 1
ATOM 621 O O . VAL A 1 81 ? 0.094 -11.124 -5.262 1.00 88.94 81 VAL A O 1
ATOM 624 N N . LEU A 1 82 ? 1.970 -9.919 -4.864 1.00 79.00 82 LEU A N 1
ATOM 625 C C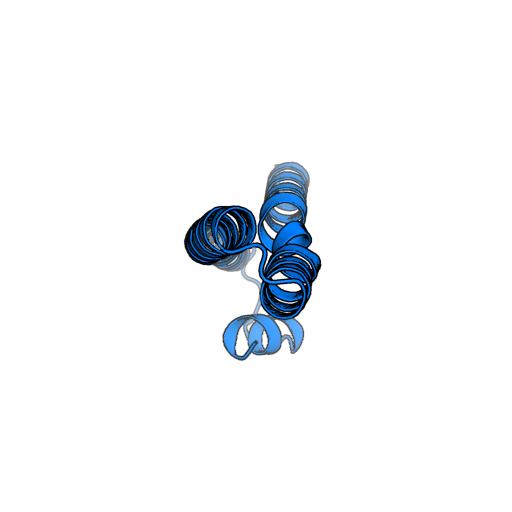A . LEU A 1 82 ? 1.644 -9.460 -3.506 1.00 79.00 82 LEU A CA 1
ATOM 626 C C . LEU A 1 82 ? 1.108 -8.029 -3.514 1.00 79.00 82 LEU A C 1
ATOM 628 O O . LEU A 1 82 ? 0.166 -7.782 -2.729 1.00 79.00 82 LEU A O 1
#

Radius of gyration: 16.19 Å; chains: 1; bounding box: 36×25×41 Å

pLDDT: mean 92.8, std 5.13, range [63.12, 97.44]